Protein AF-A0A382W178-F1 (afdb_monomer)

Mean predicted aligned error: 4.25 Å

Organism: NCBI:txid408172

Secondary structure (DSSP, 8-state):
-HHHHHHT-S-EEEEESSSSS--HHHHHHHHHT--EEEEESS------HHHHTT-SEEEETTS-HHHHHHHHHTTTTHHHHHHHHHHHHHHH-TTTTTHHHHHHHHHHHHHH--

Radius of gyration: 17.02 Å; Cα contacts (8 Å, |Δi|>4): 133; chains: 1; bounding box: 50×25×44 Å

Solvent-accessible surface area (backbone atoms only — not comparable to full-atom values): 6722 Å² total; per-residue (Å²): 110,69,68,59,53,52,71,73,45,76,64,44,76,45,79,29,69,76,51,84,68,78,67,65,64,58,56,56,29,44,73,75,68,33,54,39,43,37,35,25,66,48,96,68,90,72,74,54,71,54,57,78,53,42,31,40,49,73,46,51,70,89,50,67,62,66,60,56,49,49,39,58,72,69,54,60,74,42,63,60,32,50,53,27,23,51,52,47,46,60,69,72,41,83,48,70,97,43,47,68,58,55,51,51,56,52,53,53,55,56,62,76,75,107

Nearest PDB structures (foldseek):
  3tyu-assembly1_A  TM=4.543E-01  e=2.601E+00  Yersinia pestis
  5jq9-assembly1_A  TM=4.495E-01  e=2.948E+00  Yersinia pestis KIM D27
  5u10-assembly1_A  TM=3.186E-01  e=1.152E+00  Escherichia coli CFT073
  3tzn-assembly1_A  TM=4.450E-01  e=4.865E+00  Yersinia pestis
  3tzf-assembly1_A  TM=3.150E-01  e=3.138E+00  Yersinia pestis

Sequence (114 aa):
PIKELLSNCDLHVSIAPDNFDASSVILEAMIIGRPTLNIQLQKNEIEFEFMKAGAIKTINYDSDIKEAIFDLISHHGTEELFNNSQNFLNKYMKNRGNAVKKLIDSIEDLMTRN

Structure (mmCIF, N/CA/C/O backbone):
data_AF-A0A382W178-F1
#
_entry.id   AF-A0A382W178-F1
#
loop_
_atom_site.group_PDB
_atom_site.id
_atom_site.type_symbol
_atom_site.label_atom_id
_atom_site.label_alt_id
_atom_site.label_comp_id
_atom_site.label_asym_id
_atom_site.label_entity_id
_atom_site.label_seq_id
_atom_site.pdbx_PDB_ins_code
_atom_site.Cartn_x
_atom_site.Cartn_y
_atom_site.Cartn_z
_atom_site.occupancy
_atom_site.B_iso_or_equiv
_atom_site.auth_seq_id
_atom_site.auth_comp_id
_atom_site.auth_asym_id
_atom_site.auth_atom_id
_atom_site.pdbx_PDB_model_num
ATOM 1 N N . PRO A 1 1 ? -3.828 -11.970 -12.666 1.00 80.31 1 PRO A N 1
ATOM 2 C CA . PRO A 1 1 ? -4.583 -12.276 -11.425 1.00 80.31 1 PRO A CA 1
ATOM 3 C C . PRO A 1 1 ? -4.581 -11.122 -10.407 1.00 80.31 1 PRO A C 1
ATOM 5 O O . PRO A 1 1 ? -5.599 -10.460 -10.290 1.00 80.31 1 PRO A O 1
ATOM 8 N N . ILE A 1 2 ? -3.460 -10.804 -9.738 1.00 89.19 2 ILE A N 1
ATOM 9 C CA . ILE A 1 2 ? -3.462 -9.790 -8.658 1.00 89.19 2 ILE A CA 1
ATOM 10 C C . ILE A 1 2 ? -3.746 -8.363 -9.146 1.00 89.19 2 ILE A C 1
ATOM 12 O O . ILE A 1 2 ? -4.534 -7.655 -8.534 1.00 89.19 2 ILE A O 1
ATOM 16 N N . LYS A 1 3 ? -3.182 -7.963 -10.295 1.00 91.94 3 LYS A N 1
ATOM 17 C CA . LYS A 1 3 ? -3.444 -6.646 -10.898 1.00 91.94 3 LYS A CA 1
ATOM 18 C C . LYS A 1 3 ? -4.936 -6.424 -11.149 1.00 91.94 3 LYS A C 1
ATOM 20 O O . LYS A 1 3 ? -5.444 -5.360 -10.847 1.00 91.94 3 LYS A O 1
ATOM 25 N N . GLU A 1 4 ? -5.620 -7.426 -11.691 1.00 95.12 4 GLU A N 1
ATOM 26 C CA . GLU A 1 4 ? -7.051 -7.352 -11.995 1.00 95.12 4 GLU A CA 1
ATOM 27 C C . GLU A 1 4 ? -7.896 -7.294 -10.718 1.00 95.12 4 GLU A C 1
ATOM 29 O O . GLU A 1 4 ? -8.790 -6.460 -10.623 1.00 95.12 4 GLU A O 1
ATOM 34 N N . LEU A 1 5 ? -7.554 -8.098 -9.704 1.00 95.19 5 LEU A N 1
ATOM 35 C CA . LEU A 1 5 ? -8.201 -8.037 -8.390 1.00 95.19 5 LEU A CA 1
ATOM 36 C C . LEU A 1 5 ? -8.058 -6.647 -7.759 1.00 95.19 5 LEU A C 1
ATOM 38 O O . LEU A 1 5 ? -9.050 -6.065 -7.337 1.00 95.19 5 LEU A O 1
ATOM 42 N N . LEU A 1 6 ? -6.846 -6.087 -7.761 1.00 95.88 6 LEU A N 1
ATOM 43 C CA . LEU A 1 6 ? -6.581 -4.748 -7.234 1.00 95.88 6 LEU A CA 1
ATOM 44 C C . LEU A 1 6 ? -7.250 -3.650 -8.074 1.00 95.88 6 LEU A C 1
ATOM 46 O O . LEU A 1 6 ? -7.733 -2.654 -7.544 1.00 95.88 6 LEU A O 1
ATOM 50 N N . SER A 1 7 ? -7.323 -3.805 -9.396 1.00 94.25 7 SER A N 1
ATOM 51 C CA . SER A 1 7 ? -8.055 -2.867 -10.251 1.00 94.25 7 SER A CA 1
ATOM 52 C C . SER A 1 7 ? -9.565 -2.896 -10.008 1.00 94.25 7 SER A C 1
ATOM 54 O O . SER A 1 7 ? -10.202 -1.880 -10.256 1.00 94.25 7 SER A O 1
ATOM 56 N N . ASN A 1 8 ? -10.119 -3.987 -9.480 1.00 94.81 8 ASN A N 1
ATOM 57 C CA . ASN A 1 8 ? -11.554 -4.141 -9.228 1.00 94.81 8 ASN A CA 1
ATOM 58 C C . ASN A 1 8 ? -11.954 -3.998 -7.747 1.00 94.81 8 ASN A C 1
ATOM 60 O O . ASN A 1 8 ? -13.128 -4.165 -7.434 1.00 94.81 8 ASN A O 1
ATOM 64 N N . CYS A 1 9 ? -11.017 -3.711 -6.836 1.00 93.38 9 CYS A N 1
ATOM 65 C CA . CYS A 1 9 ? -11.322 -3.502 -5.420 1.00 93.38 9 CYS A CA 1
ATOM 66 C C . CYS A 1 9 ? -11.367 -2.016 -5.042 1.00 93.38 9 CYS A C 1
ATOM 68 O O . CYS A 1 9 ? -10.599 -1.210 -5.571 1.00 93.38 9 CYS A O 1
ATOM 70 N N . ASP A 1 10 ? -12.187 -1.679 -4.047 1.00 93.25 10 ASP A N 1
ATOM 71 C CA . ASP A 1 10 ? -12.223 -0.338 -3.446 1.00 93.25 10 ASP A CA 1
ATOM 72 C C . ASP A 1 10 ? -11.141 -0.152 -2.373 1.00 93.25 10 ASP A C 1
ATOM 74 O O . ASP A 1 10 ? -10.574 0.928 -2.226 1.00 93.25 10 ASP A O 1
ATOM 78 N N . LEU A 1 11 ? -10.811 -1.228 -1.653 1.00 95.38 11 LEU A N 1
ATOM 79 C CA . LEU A 1 11 ? -9.864 -1.235 -0.542 1.00 95.38 11 LEU A CA 1
ATOM 80 C C . LEU A 1 11 ? -9.043 -2.525 -0.557 1.00 95.38 11 LEU A C 1
ATOM 82 O O . LEU A 1 11 ? -9.592 -3.625 -0.632 1.00 95.38 11 LEU A O 1
ATOM 86 N N . HIS A 1 12 ? -7.726 -2.389 -0.429 1.00 96.00 12 HIS A N 1
ATOM 87 C CA . HIS A 1 12 ? -6.840 -3.509 -0.141 1.00 96.00 12 HIS A CA 1
ATOM 88 C C . HIS A 1 12 ? -6.650 -3.635 1.378 1.00 96.00 12 HIS A C 1
ATOM 90 O O . HIS A 1 12 ? -6.275 -2.670 2.044 1.00 96.00 12 HIS A O 1
ATOM 96 N N . VAL A 1 13 ? -6.896 -4.824 1.931 1.00 96.56 13 VAL A N 1
ATOM 97 C CA . VAL A 1 13 ? -6.659 -5.120 3.350 1.00 96.56 13 VAL A CA 1
ATOM 98 C C . VAL A 1 13 ? -5.532 -6.137 3.466 1.00 96.56 13 VAL A C 1
ATOM 100 O O . VAL A 1 13 ? -5.636 -7.250 2.953 1.00 96.56 13 VAL A O 1
ATOM 103 N N . SER A 1 14 ? -4.469 -5.750 4.162 1.00 95.38 14 SER A N 1
ATOM 104 C CA . SER A 1 14 ? -3.344 -6.603 4.530 1.00 95.38 14 SER A CA 1
ATOM 105 C C . SER A 1 14 ? -3.444 -6.931 6.016 1.00 95.38 14 SER A C 1
ATOM 107 O O . SER A 1 14 ? -3.570 -6.031 6.842 1.00 95.38 14 SER A O 1
ATOM 109 N N . ILE A 1 15 ? -3.392 -8.213 6.368 1.00 95.06 15 ILE A N 1
ATOM 110 C CA . ILE A 1 15 ? -3.315 -8.663 7.761 1.00 95.06 15 ILE A CA 1
ATOM 111 C C . ILE A 1 15 ? -1.880 -9.127 7.983 1.00 95.06 15 ILE A C 1
ATOM 113 O O . ILE A 1 15 ? -1.444 -10.064 7.320 1.00 95.06 15 ILE A O 1
ATOM 117 N N . ALA A 1 16 ? -1.160 -8.462 8.882 1.00 92.62 16 ALA A N 1
ATOM 118 C CA . ALA A 1 16 ? 0.220 -8.759 9.238 1.00 92.62 16 ALA A CA 1
ATOM 119 C C . ALA A 1 16 ? 0.236 -9.560 10.555 1.00 92.62 16 ALA A C 1
ATOM 121 O O . ALA A 1 16 ? -0.004 -8.984 11.619 1.00 92.62 16 ALA A O 1
ATOM 122 N N . PRO A 1 17 ? 0.469 -10.887 10.519 1.00 90.06 17 PRO A N 1
ATOM 123 C CA . PRO A 1 17 ? 0.386 -11.714 11.720 1.00 90.06 17 PRO A CA 1
ATOM 124 C C . PRO A 1 17 ? 1.537 -11.452 12.688 1.00 90.06 17 PRO A C 1
ATOM 126 O O . PRO A 1 17 ? 1.307 -11.299 13.884 1.00 90.06 17 PRO A O 1
ATOM 129 N N . ASP A 1 18 ? 2.760 -11.347 12.161 1.00 86.50 18 ASP A N 1
ATOM 130 C CA . ASP A 1 18 ? 3.961 -11.157 12.977 1.00 86.50 18 ASP A CA 1
ATOM 131 C C . ASP A 1 18 ? 4.598 -9.766 12.811 1.00 86.50 18 ASP A C 1
ATOM 133 O O . ASP A 1 18 ? 5.477 -9.380 13.576 1.00 86.50 18 ASP A O 1
ATOM 137 N N . ASN A 1 19 ? 4.165 -8.996 11.807 1.00 83.56 19 ASN A N 1
ATOM 138 C CA . ASN A 1 19 ? 4.714 -7.691 11.404 1.00 83.56 19 ASN A CA 1
ATOM 139 C C . ASN A 1 19 ? 6.235 -7.651 11.132 1.00 83.56 19 ASN A C 1
ATOM 141 O O . ASN A 1 19 ? 6.799 -6.562 11.030 1.00 83.56 19 ASN A O 1
ATOM 145 N N . PHE A 1 20 ? 6.920 -8.796 11.046 1.00 84.69 20 PHE A N 1
ATOM 146 C CA . PHE A 1 20 ? 8.354 -8.842 10.729 1.00 84.69 20 PHE A CA 1
ATOM 147 C C . PHE A 1 20 ? 8.630 -8.625 9.242 1.00 84.69 20 PHE A C 1
ATOM 149 O O . PHE A 1 20 ? 9.730 -8.215 8.871 1.00 84.69 20 PHE A O 1
ATOM 156 N N . ASP A 1 21 ? 7.641 -8.878 8.393 1.00 84.81 21 ASP A N 1
ATOM 157 C CA . ASP A 1 21 ? 7.691 -8.688 6.956 1.00 84.81 21 ASP A CA 1
ATOM 158 C C . ASP A 1 21 ? 6.533 -7.812 6.462 1.00 84.81 21 ASP A C 1
ATOM 160 O O . ASP A 1 21 ? 5.509 -7.615 7.119 1.00 84.81 21 ASP A O 1
ATOM 164 N N . ALA A 1 22 ? 6.735 -7.238 5.280 1.00 86.38 22 ALA A N 1
ATOM 165 C CA . ALA A 1 22 ? 5.727 -6.472 4.574 1.00 86.38 22 ALA A CA 1
ATOM 166 C C . ALA A 1 22 ? 5.371 -7.202 3.280 1.00 86.38 22 ALA A C 1
ATOM 168 O O . ALA A 1 22 ? 6.250 -7.524 2.478 1.00 86.38 22 ALA A O 1
ATOM 169 N N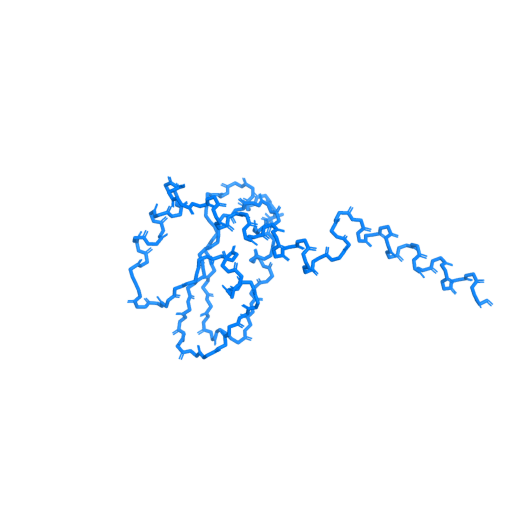 . SER A 1 23 ? 4.077 -7.425 3.054 1.00 91.00 23 SER A N 1
ATOM 170 C CA . SER A 1 23 ? 3.593 -7.995 1.798 1.00 91.00 23 SER A CA 1
ATOM 171 C C . SER A 1 23 ? 3.926 -7.070 0.626 1.00 91.00 23 SER A C 1
ATOM 173 O O . SER A 1 23 ? 3.612 -5.876 0.666 1.00 91.00 23 SER A O 1
ATOM 175 N N . SER A 1 24 ? 4.494 -7.614 -0.456 1.00 92.62 24 SER A N 1
ATOM 176 C CA . SER A 1 24 ? 4.722 -6.841 -1.687 1.00 92.62 24 SER A CA 1
ATOM 177 C C . SER A 1 24 ? 3.417 -6.293 -2.270 1.00 92.62 24 SER A C 1
ATOM 179 O O . SER A 1 24 ? 3.431 -5.223 -2.876 1.00 92.62 24 SER A O 1
ATOM 181 N N . VAL A 1 25 ? 2.280 -6.949 -1.982 1.00 95.62 25 VAL A N 1
ATOM 182 C CA . VAL A 1 25 ? 0.937 -6.552 -2.444 1.00 95.62 25 VAL A CA 1
ATOM 183 C C . VAL A 1 25 ? 0.566 -5.153 -1.973 1.00 95.62 25 VAL A C 1
ATOM 185 O O . VAL A 1 25 ? -0.160 -4.445 -2.666 1.00 95.62 25 VAL A O 1
ATOM 188 N N . ILE A 1 26 ? 1.143 -4.692 -0.861 1.00 96.19 26 ILE A N 1
ATOM 189 C CA . ILE A 1 26 ? 1.031 -3.302 -0.411 1.00 96.19 26 ILE A CA 1
ATOM 190 C C . ILE A 1 26 ? 1.619 -2.343 -1.462 1.00 96.19 26 ILE A C 1
ATOM 192 O O . ILE A 1 26 ? 0.982 -1.355 -1.825 1.00 96.19 26 ILE A O 1
ATOM 196 N N . LEU A 1 27 ? 2.806 -2.639 -2.002 1.00 95.50 27 LEU A N 1
ATOM 197 C CA . LEU A 1 27 ? 3.429 -1.838 -3.061 1.00 95.50 27 LEU A CA 1
ATOM 198 C C . LEU A 1 27 ? 2.627 -1.908 -4.363 1.00 95.50 27 LEU A C 1
ATOM 200 O O . LEU A 1 27 ? 2.422 -0.882 -5.013 1.00 95.50 27 LEU A O 1
ATOM 204 N N . GLU A 1 28 ? 2.152 -3.098 -4.741 1.00 95.44 28 GLU A N 1
ATOM 205 C CA . GLU A 1 28 ? 1.322 -3.268 -5.936 1.00 95.44 28 GLU A CA 1
ATOM 206 C C . GLU A 1 28 ? -0.010 -2.503 -5.834 1.00 95.44 28 GLU A C 1
ATOM 208 O O . GLU A 1 28 ? -0.421 -1.859 -6.803 1.00 95.44 28 GLU A O 1
ATOM 213 N N . ALA A 1 29 ? -0.649 -2.497 -4.660 1.00 96.19 29 ALA A N 1
ATOM 214 C CA . ALA A 1 29 ? -1.857 -1.719 -4.389 1.00 96.19 29 ALA A CA 1
ATOM 215 C C . ALA A 1 29 ? -1.594 -0.211 -4.512 1.00 96.19 29 ALA A C 1
ATOM 217 O O . ALA A 1 29 ? -2.339 0.484 -5.207 1.00 96.19 29 ALA A O 1
ATOM 218 N N . MET A 1 30 ? -0.490 0.286 -3.942 1.00 95.88 30 MET A N 1
ATOM 219 C CA . MET A 1 30 ? -0.083 1.688 -4.095 1.00 95.88 30 MET A CA 1
ATOM 220 C C . MET A 1 30 ? 0.198 2.057 -5.560 1.00 95.88 30 MET A C 1
ATOM 222 O O . MET A 1 30 ? -0.160 3.152 -5.997 1.00 95.88 30 MET A O 1
ATOM 226 N N . ILE A 1 31 ? 0.811 1.162 -6.349 1.00 94.94 31 ILE A N 1
ATOM 227 C CA . ILE A 1 31 ? 1.067 1.407 -7.780 1.00 94.94 31 ILE A CA 1
ATOM 228 C C . ILE A 1 31 ? -0.244 1.603 -8.546 1.00 94.94 31 ILE A C 1
ATOM 230 O O . ILE A 1 31 ? -0.296 2.446 -9.441 1.00 94.94 31 ILE A O 1
ATOM 234 N N . ILE A 1 32 ? -1.275 0.826 -8.205 1.00 94.38 32 ILE A N 1
ATOM 235 C CA . ILE A 1 32 ? -2.610 0.885 -8.823 1.00 94.38 32 ILE A CA 1
ATOM 236 C C . ILE A 1 32 ? -3.445 2.045 -8.250 1.00 94.38 32 ILE A C 1
ATOM 238 O O . ILE A 1 32 ? -4.457 2.419 -8.835 1.00 94.38 32 ILE A O 1
ATOM 242 N N . GLY A 1 33 ? -3.001 2.659 -7.151 1.00 93.56 33 GLY A N 1
ATOM 243 C CA . GLY A 1 33 ? -3.699 3.762 -6.496 1.00 93.56 33 GLY A CA 1
ATOM 244 C C . GLY A 1 33 ? -4.842 3.302 -5.596 1.00 93.56 33 GLY A C 1
ATOM 245 O O . GLY A 1 33 ? -5.802 4.042 -5.406 1.00 93.56 33 GLY A O 1
ATOM 246 N N . ARG A 1 34 ? -4.768 2.077 -5.062 1.00 94.00 34 ARG A N 1
ATOM 247 C CA . ARG A 1 34 ? -5.751 1.571 -4.100 1.00 94.00 34 ARG A CA 1
ATOM 248 C C . ARG A 1 34 ? -5.337 1.915 -2.673 1.00 94.00 34 ARG A C 1
ATOM 250 O O . ARG A 1 34 ? -4.184 1.650 -2.314 1.00 94.00 34 ARG A O 1
ATOM 257 N N . PRO A 1 35 ? -6.250 2.459 -1.843 1.00 95.69 35 PRO A N 1
ATOM 258 C CA . PRO A 1 35 ? -5.968 2.625 -0.427 1.00 95.69 35 PRO A CA 1
ATOM 259 C C . PRO A 1 35 ? -5.674 1.254 0.183 1.00 95.69 35 PRO A C 1
ATOM 261 O O . PRO A 1 35 ? -6.260 0.240 -0.207 1.00 95.69 35 PRO A O 1
ATOM 264 N N . THR A 1 36 ? -4.732 1.225 1.122 1.00 96.19 36 THR A N 1
ATOM 265 C CA . THR A 1 36 ? -4.369 0.010 1.851 1.00 96.19 36 THR A CA 1
ATOM 266 C C . THR A 1 36 ? -4.579 0.221 3.341 1.00 96.19 36 THR A C 1
ATOM 268 O O . THR A 1 36 ? -4.051 1.179 3.913 1.00 96.19 36 THR A O 1
ATOM 271 N N . LEU A 1 37 ? -5.319 -0.703 3.952 1.00 96.62 37 LEU A N 1
ATOM 272 C CA . LEU A 1 37 ? -5.382 -0.893 5.394 1.00 96.62 37 LEU A CA 1
ATOM 273 C C . LEU A 1 37 ? -4.476 -2.062 5.772 1.00 96.62 37 LEU A C 1
ATOM 275 O O . LEU A 1 37 ? -4.712 -3.190 5.346 1.00 96.62 37 LEU A O 1
ATOM 279 N N . ASN A 1 38 ? -3.454 -1.805 6.577 1.00 96.25 38 ASN A N 1
ATOM 280 C CA . ASN A 1 38 ? -2.625 -2.836 7.181 1.00 96.25 38 ASN A CA 1
ATOM 281 C C . ASN A 1 38 ? -3.033 -3.032 8.648 1.00 96.25 38 ASN A C 1
ATOM 283 O O . ASN A 1 38 ? -3.022 -2.080 9.428 1.00 96.25 38 ASN A O 1
ATOM 287 N N . ILE A 1 39 ? -3.402 -4.254 9.018 1.00 96.12 39 ILE A N 1
ATOM 288 C CA . ILE A 1 39 ? -3.822 -4.621 10.373 1.00 96.12 39 ILE A CA 1
ATOM 289 C C . ILE A 1 39 ? -2.714 -5.455 11.006 1.00 96.12 39 ILE A C 1
ATOM 291 O O . ILE A 1 39 ? -2.438 -6.564 10.551 1.00 96.12 39 ILE A O 1
ATOM 295 N N . GLN A 1 40 ? -2.096 -4.928 12.056 1.00 95.06 40 GLN A N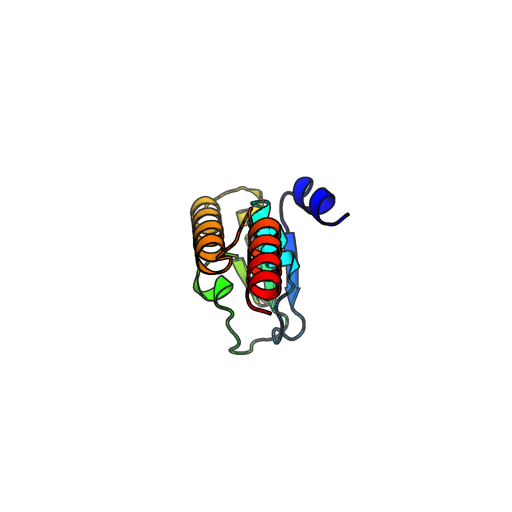 1
ATOM 296 C CA . GLN A 1 40 ? -1.025 -5.584 12.798 1.00 95.06 40 GLN A CA 1
ATOM 297 C C . GLN A 1 40 ? -1.603 -6.442 13.927 1.00 95.06 40 GLN A C 1
ATOM 299 O O . GLN A 1 40 ? -2.304 -5.930 14.805 1.00 95.06 40 GLN A O 1
ATOM 304 N N . LEU A 1 41 ? -1.318 -7.748 13.919 1.00 94.44 41 LEU A N 1
ATOM 305 C CA . LEU A 1 41 ? -1.785 -8.670 14.967 1.00 94.44 41 LEU A CA 1
ATOM 306 C C . LEU A 1 41 ? -0.846 -8.725 16.181 1.00 94.44 41 LEU A C 1
ATOM 308 O O . LEU A 1 41 ? -1.229 -9.225 17.238 1.00 94.44 41 LEU A O 1
ATOM 312 N N . GLN A 1 42 ? 0.356 -8.160 16.060 1.00 91.06 42 GLN A N 1
ATOM 313 C CA . GLN A 1 42 ? 1.295 -7.961 17.165 1.00 91.06 42 GLN A CA 1
ATOM 314 C C . GLN A 1 42 ? 1.568 -6.472 17.394 1.00 91.06 42 GLN A C 1
ATOM 316 O O . GLN A 1 42 ? 1.477 -5.665 16.475 1.00 91.06 42 GLN A O 1
ATOM 321 N N . LYS A 1 43 ? 1.933 -6.103 18.624 1.00 86.00 43 LYS A N 1
ATOM 322 C CA . LYS A 1 43 ? 2.357 -4.741 18.984 1.00 86.00 43 LYS A CA 1
ATOM 323 C C . LYS A 1 43 ? 3.877 -4.700 19.134 1.00 86.00 43 LYS A C 1
ATOM 325 O O . LYS A 1 43 ? 4.385 -4.634 20.250 1.00 86.00 43 LYS A O 1
ATOM 330 N N . ASN A 1 44 ? 4.594 -4.835 18.023 1.00 83.25 44 ASN A N 1
ATOM 331 C CA . ASN A 1 44 ? 6.049 -4.676 17.985 1.00 83.25 44 ASN A CA 1
ATOM 332 C C . ASN A 1 44 ? 6.433 -3.300 17.416 1.00 83.25 44 ASN A C 1
ATOM 334 O O . ASN A 1 44 ? 5.608 -2.600 16.839 1.00 83.25 44 ASN A O 1
ATOM 338 N N . GLU A 1 45 ? 7.691 -2.904 17.609 1.00 80.31 45 GLU A N 1
ATOM 339 C CA . GLU A 1 45 ? 8.204 -1.583 17.206 1.00 80.31 45 GLU A CA 1
ATOM 340 C C . GLU A 1 45 ? 8.705 -1.549 15.750 1.00 80.31 45 GLU A C 1
ATOM 342 O O . GLU A 1 45 ? 9.391 -0.613 15.339 1.00 80.31 45 GLU A O 1
ATOM 347 N N . ILE A 1 46 ? 8.408 -2.583 14.953 1.00 85.81 46 ILE A N 1
ATOM 348 C CA . ILE A 1 46 ? 8.857 -2.638 13.561 1.00 85.81 46 ILE A CA 1
ATOM 349 C C . ILE A 1 46 ? 7.982 -1.712 12.730 1.00 85.81 46 ILE A C 1
ATOM 351 O O . ILE A 1 46 ? 6.797 -1.957 12.509 1.00 85.81 46 ILE A O 1
ATOM 355 N N . GLU A 1 47 ? 8.610 -0.653 12.236 1.00 88.81 47 GLU A N 1
ATOM 356 C CA . GLU A 1 47 ? 7.960 0.350 11.415 1.00 88.81 47 GLU A CA 1
ATOM 357 C C . GLU A 1 47 ? 8.674 0.470 10.067 1.00 88.81 47 GLU A C 1
ATOM 359 O O . GLU A 1 47 ? 9.802 0.967 9.962 1.00 88.81 47 GLU A O 1
ATOM 364 N N . PHE A 1 48 ? 8.007 0.001 9.013 1.00 93.31 48 PHE A N 1
ATOM 365 C CA . PHE A 1 48 ? 8.516 0.114 7.653 1.00 93.31 48 PHE A CA 1
ATOM 366 C C . PHE A 1 48 ? 8.425 1.559 7.145 1.00 93.31 48 PHE A C 1
ATOM 368 O O . PHE A 1 48 ? 7.539 2.323 7.518 1.00 93.31 48 PHE A O 1
ATOM 375 N N . GLU A 1 49 ? 9.308 1.936 6.221 1.00 94.88 49 GLU A N 1
ATOM 376 C CA . GLU A 1 49 ? 9.383 3.311 5.702 1.00 94.88 49 GLU A CA 1
ATOM 377 C C . GLU A 1 49 ? 8.079 3.798 5.043 1.00 94.88 49 GLU A C 1
ATOM 379 O O . GLU A 1 49 ? 7.768 4.984 5.112 1.00 94.88 49 GLU A O 1
ATOM 384 N N . PHE A 1 50 ? 7.280 2.907 4.442 1.00 95.25 50 PHE A N 1
ATOM 385 C CA . PHE A 1 50 ? 5.961 3.274 3.907 1.00 95.25 50 PHE A CA 1
ATOM 386 C C . PHE A 1 50 ? 4.941 3.585 5.016 1.00 95.25 50 PHE A C 1
ATOM 388 O O . PHE A 1 50 ? 4.047 4.402 4.807 1.00 95.25 50 PHE A O 1
ATOM 395 N N . MET A 1 51 ? 5.078 2.974 6.199 1.00 95.12 51 MET A N 1
ATOM 396 C CA . MET A 1 51 ? 4.240 3.278 7.364 1.00 95.12 51 MET A CA 1
ATOM 397 C C . MET A 1 51 ? 4.601 4.658 7.909 1.00 95.12 51 MET A C 1
ATOM 399 O O . MET A 1 51 ? 3.721 5.506 8.031 1.00 95.12 51 MET A O 1
ATOM 403 N N . LYS A 1 52 ? 5.902 4.921 8.098 1.00 95.38 52 LYS A N 1
ATOM 404 C CA . LYS A 1 52 ? 6.427 6.237 8.511 1.00 95.38 52 LYS A CA 1
ATOM 405 C C . LYS A 1 52 ? 6.029 7.355 7.562 1.00 95.38 52 LYS A C 1
ATOM 407 O O . LYS A 1 52 ? 5.752 8.470 7.985 1.00 95.38 52 LYS A O 1
ATOM 412 N N . ALA A 1 53 ? 6.019 7.059 6.265 1.00 96.19 53 ALA A N 1
ATOM 413 C CA . ALA A 1 53 ? 5.623 8.009 5.237 1.00 96.19 53 ALA A CA 1
ATOM 414 C C . ALA A 1 53 ? 4.112 8.287 5.220 1.00 96.19 53 ALA A C 1
ATOM 416 O O . ALA A 1 53 ? 3.679 9.103 4.414 1.00 96.19 53 ALA A O 1
ATOM 417 N N . GLY A 1 54 ? 3.301 7.591 6.028 1.00 96.12 54 GLY A N 1
ATOM 418 C CA . GLY A 1 54 ? 1.845 7.689 5.964 1.00 96.12 54 GLY A CA 1
ATOM 419 C C . GLY A 1 54 ? 1.298 7.288 4.593 1.00 96.12 54 GLY A C 1
ATOM 420 O O . GLY A 1 54 ? 0.298 7.840 4.149 1.00 96.12 54 GLY A O 1
ATOM 421 N N . ALA A 1 55 ? 1.984 6.380 3.888 1.00 97.00 55 ALA A N 1
ATOM 422 C CA . ALA A 1 55 ? 1.612 5.931 2.545 1.0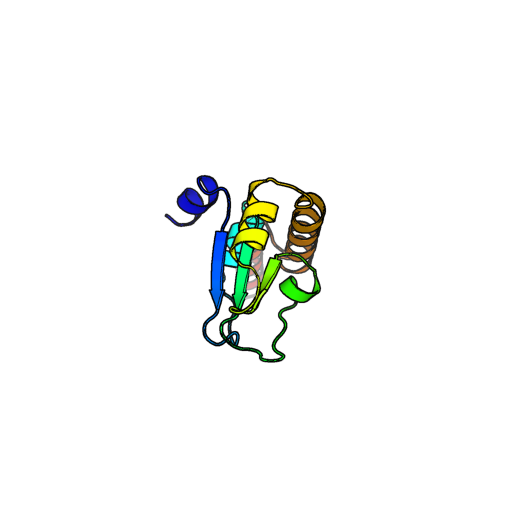0 97.00 55 ALA A CA 1
ATOM 423 C C . ALA A 1 55 ? 0.458 4.915 2.555 1.00 97.00 55 ALA A C 1
ATOM 425 O O . ALA A 1 55 ? -0.163 4.666 1.522 1.00 97.00 55 ALA A O 1
ATOM 426 N N . ILE A 1 56 ? 0.186 4.323 3.720 1.00 96.06 56 ILE A N 1
ATOM 427 C CA . ILE A 1 56 ? -0.928 3.412 3.986 1.00 96.06 56 ILE A CA 1
ATOM 428 C C . ILE A 1 56 ? -1.492 3.688 5.382 1.00 96.06 56 ILE A C 1
ATOM 430 O O . ILE A 1 56 ? -0.806 4.255 6.235 1.00 96.06 56 ILE A O 1
ATOM 434 N N . LYS A 1 57 ? -2.720 3.235 5.646 1.00 96.00 57 LYS A N 1
ATOM 435 C CA . LYS A 1 57 ? -3.282 3.252 6.997 1.00 96.00 57 LYS A CA 1
ATOM 436 C C . LYS A 1 57 ? -2.825 1.986 7.707 1.00 96.00 57 LYS A C 1
ATOM 438 O O . LYS A 1 57 ? -3.106 0.893 7.228 1.00 96.00 57 LYS A O 1
ATOM 443 N N . THR A 1 58 ? -2.143 2.124 8.840 1.00 95.06 58 THR A N 1
ATOM 444 C CA . THR A 1 58 ? -1.792 0.981 9.695 1.00 95.06 58 THR A CA 1
ATOM 445 C C . THR A 1 58 ? -2.479 1.109 11.045 1.00 95.06 58 THR A C 1
ATOM 447 O O . THR A 1 58 ? -2.489 2.193 11.626 1.00 95.06 58 THR A O 1
ATOM 450 N N . ILE A 1 59 ? -3.080 0.019 11.517 1.00 95.31 59 ILE A N 1
ATOM 451 C CA . ILE A 1 59 ? -3.751 -0.072 12.818 1.00 95.31 59 ILE A CA 1
ATOM 452 C C . ILE A 1 59 ? -3.377 -1.380 13.516 1.00 95.31 59 ILE A C 1
ATOM 454 O O . ILE A 1 59 ? -2.994 -2.351 12.863 1.00 95.31 59 ILE A O 1
ATOM 458 N N . ASN A 1 60 ? -3.546 -1.424 14.835 1.00 95.06 60 ASN A N 1
ATOM 459 C CA . ASN A 1 60 ? -3.452 -2.670 15.593 1.00 95.06 60 ASN A CA 1
ATOM 460 C C . ASN A 1 60 ? -4.789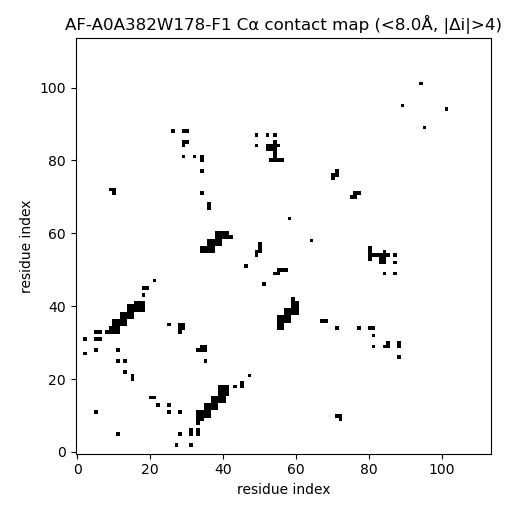 -3.421 15.556 1.00 95.06 60 ASN A C 1
ATOM 462 O O . ASN A 1 60 ? -5.849 -2.812 15.400 1.00 95.06 60 ASN A O 1
ATOM 466 N N . TYR A 1 61 ? -4.750 -4.738 15.750 1.00 94.88 61 TYR A N 1
ATOM 467 C CA . TYR A 1 61 ? -5.934 -5.608 15.754 1.00 94.88 61 TYR A CA 1
ATOM 468 C C . TYR A 1 61 ? -7.020 -5.217 16.771 1.00 94.88 61 TYR A C 1
ATOM 470 O O . TYR A 1 61 ? -8.173 -5.608 16.610 1.00 94.88 61 TYR A O 1
ATOM 478 N N . ASP A 1 62 ? -6.656 -4.478 17.820 1.00 95.44 62 ASP A N 1
ATOM 479 C CA . ASP A 1 62 ? -7.543 -4.009 18.886 1.00 95.44 62 ASP A CA 1
ATOM 480 C C . ASP A 1 62 ? -8.047 -2.569 18.681 1.00 95.44 62 ASP A C 1
ATOM 482 O O . ASP A 1 62 ? -8.671 -1.995 19.571 1.00 95.44 62 ASP A O 1
ATOM 486 N N . SER A 1 63 ? -7.788 -1.982 17.510 1.00 96.50 63 SER A N 1
ATOM 487 C CA . SER A 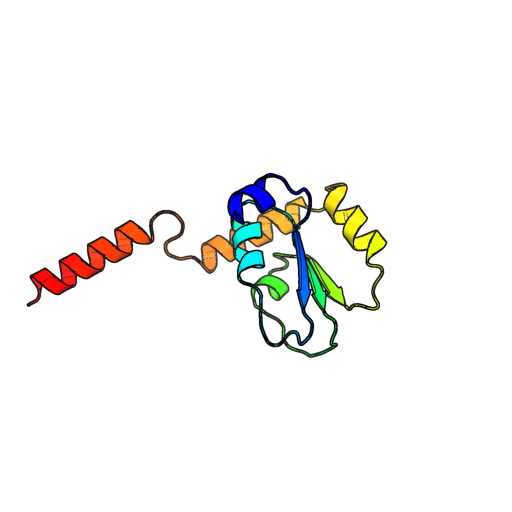1 63 ? -8.359 -0.695 17.087 1.00 96.50 63 SER A CA 1
ATOM 488 C C . SER A 1 63 ? -9.781 -0.866 16.526 1.00 96.50 63 SER A C 1
ATOM 490 O O . SER A 1 63 ? -10.215 -1.984 16.243 1.00 96.50 63 SER A O 1
ATOM 492 N N . ASP A 1 64 ? -10.506 0.236 16.294 1.00 97.44 64 ASP A N 1
ATOM 493 C CA . ASP A 1 64 ? -11.793 0.181 15.587 1.00 97.44 64 ASP A CA 1
ATOM 494 C C . ASP A 1 64 ? -11.583 -0.071 14.082 1.00 97.44 64 ASP A C 1
ATOM 496 O O . ASP A 1 64 ? -11.437 0.835 13.260 1.00 97.44 64 ASP A O 1
ATOM 500 N N . ILE A 1 65 ? -11.541 -1.354 13.718 1.00 96.56 65 ILE A N 1
ATOM 501 C CA . ILE A 1 65 ? -11.364 -1.796 12.330 1.00 96.56 65 ILE A CA 1
ATOM 502 C C . ILE A 1 65 ? -12.534 -1.330 11.449 1.00 96.56 65 ILE A C 1
ATOM 504 O O . ILE A 1 65 ? -12.331 -1.057 10.266 1.00 96.56 65 ILE A O 1
ATOM 508 N N . LYS A 1 66 ? -13.759 -1.238 11.989 1.00 9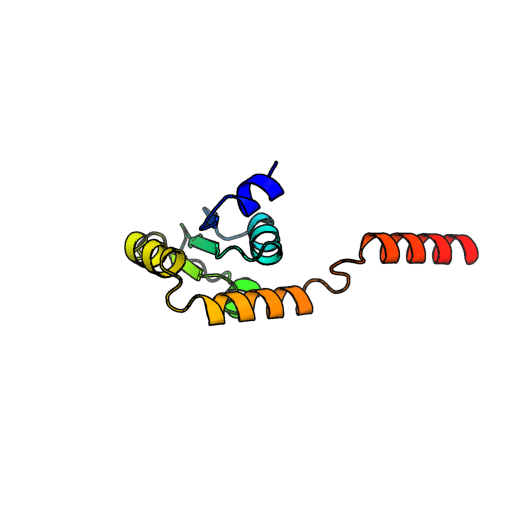6.12 66 LYS A N 1
ATOM 509 C CA . LYS A 1 66 ? -14.938 -0.855 11.197 1.00 96.12 66 LYS A CA 1
ATOM 510 C C . LYS A 1 66 ? -14.866 0.609 10.802 1.00 96.12 66 LYS A C 1
ATOM 512 O O . LYS A 1 66 ? -15.097 0.917 9.635 1.00 96.12 66 LYS A O 1
ATOM 517 N N . GLU A 1 67 ? -14.522 1.474 11.750 1.00 95.38 67 GLU A N 1
ATOM 518 C CA . GLU A 1 67 ? -14.295 2.896 11.497 1.00 95.38 67 GLU A CA 1
ATOM 519 C C . GLU A 1 67 ? -13.168 3.086 10.473 1.00 95.38 67 GLU A C 1
ATOM 521 O O . GLU A 1 67 ? -13.371 3.733 9.449 1.00 95.38 67 GLU A O 1
ATOM 526 N N . ALA A 1 68 ? -12.032 2.401 10.652 1.00 95.12 68 ALA A N 1
ATOM 527 C CA . ALA A 1 68 ? -10.909 2.489 9.718 1.00 95.12 68 ALA A CA 1
ATOM 528 C C . ALA A 1 68 ? -11.264 2.047 8.285 1.00 95.12 68 ALA A C 1
ATOM 530 O O . ALA A 1 68 ? -10.805 2.656 7.318 1.00 95.12 68 ALA A O 1
ATOM 531 N N . ILE A 1 69 ? -12.072 0.992 8.127 1.00 95.69 69 ILE A N 1
ATOM 532 C CA . ILE A 1 69 ? -12.579 0.579 6.811 1.00 95.69 69 ILE A CA 1
ATOM 533 C C . ILE A 1 69 ? -13.510 1.653 6.243 1.00 95.69 69 ILE A C 1
ATOM 535 O O . ILE A 1 69 ? -13.3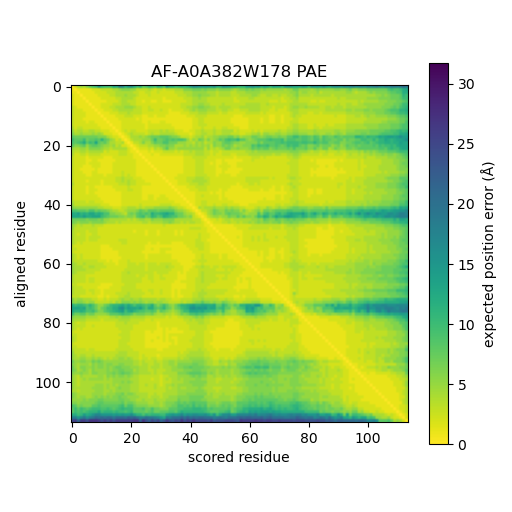67 2.007 5.074 1.00 95.69 69 ILE A O 1
ATOM 539 N N . PHE A 1 70 ? -14.443 2.171 7.049 1.00 94.56 70 PHE A N 1
ATOM 540 C CA . PHE A 1 70 ? -15.424 3.168 6.620 1.00 94.56 70 PHE A CA 1
ATOM 541 C C . PHE A 1 70 ? -14.761 4.465 6.132 1.00 94.56 70 PHE A C 1
ATOM 543 O O . PHE A 1 70 ? -15.112 4.967 5.062 1.00 94.56 70 PHE A O 1
ATOM 550 N N . ASP A 1 71 ? -13.758 4.963 6.851 1.00 92.75 71 ASP A N 1
ATOM 551 C CA . ASP A 1 71 ? -12.991 6.152 6.463 1.00 92.75 71 ASP A CA 1
ATOM 552 C C . ASP A 1 71 ? -12.331 5.976 5.090 1.00 92.75 71 ASP A C 1
ATOM 554 O O . ASP A 1 71 ? -12.409 6.851 4.226 1.00 92.75 71 ASP A O 1
ATOM 558 N N . LEU A 1 72 ? -11.729 4.808 4.849 1.00 94.12 72 LEU A N 1
ATOM 559 C CA . LEU A 1 72 ? -11.014 4.534 3.604 1.00 94.12 72 LEU A CA 1
ATOM 560 C C . LEU A 1 72 ? -11.956 4.352 2.407 1.00 94.12 72 LEU A C 1
ATOM 562 O O . LEU A 1 72 ? -11.666 4.869 1.330 1.00 94.12 72 LEU A O 1
ATOM 566 N N . ILE A 1 73 ? -13.082 3.648 2.567 1.00 92.19 73 ILE A N 1
ATOM 567 C CA . ILE A 1 73 ? -14.040 3.431 1.463 1.00 92.19 73 ILE A CA 1
ATOM 568 C C . ILE A 1 73 ? -14.882 4.676 1.164 1.00 92.19 73 ILE A C 1
ATOM 570 O O . ILE A 1 73 ? -15.302 4.884 0.026 1.00 92.19 73 ILE A O 1
ATOM 574 N N . SER A 1 74 ? -15.126 5.525 2.166 1.00 89.31 74 SER A N 1
ATOM 575 C CA . SER A 1 74 ? -15.865 6.780 1.990 1.00 89.31 74 SER A CA 1
ATOM 576 C C . SER A 1 74 ? -15.021 7.878 1.332 1.00 89.31 74 SER A C 1
ATOM 578 O O . SER A 1 74 ? -15.547 8.948 1.036 1.00 89.31 74 SER A O 1
ATOM 580 N N . HIS A 1 75 ? -13.736 7.604 1.059 1.00 78.19 75 HIS A N 1
ATOM 581 C CA . HIS A 1 75 ? -12.758 8.536 0.486 1.00 78.19 75 HIS A CA 1
ATOM 582 C C . HIS A 1 75 ? -12.568 9.820 1.316 1.00 78.19 75 HIS A C 1
ATOM 584 O O . HIS A 1 75 ? -11.997 10.808 0.844 1.00 78.19 75 HIS A O 1
ATOM 590 N N . HIS A 1 76 ?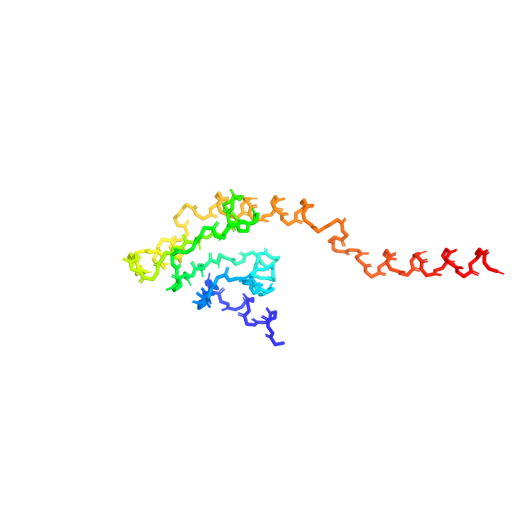 -13.011 9.820 2.576 1.00 76.38 76 HIS A N 1
ATOM 591 C CA . HIS A 1 76 ? -12.783 10.924 3.493 1.00 76.38 76 HIS A CA 1
ATOM 592 C C . HIS A 1 76 ? -11.311 10.934 3.919 1.00 76.38 76 HIS A C 1
ATOM 594 O O . HIS A 1 76 ? -10.834 10.040 4.609 1.00 76.38 76 HIS A O 1
ATOM 600 N N . GLY A 1 77 ? -10.566 11.956 3.489 1.00 70.06 77 GLY A N 1
ATOM 601 C CA . GLY A 1 77 ? -9.161 12.128 3.877 1.00 70.06 77 GLY A CA 1
ATOM 602 C C . GLY A 1 77 ? -8.172 11.181 3.184 1.00 70.06 77 GLY A C 1
ATOM 603 O O . GLY A 1 77 ? -7.003 11.141 3.559 1.00 70.06 77 GLY A O 1
ATOM 604 N N . THR A 1 78 ? -8.586 10.446 2.144 1.00 85.38 78 THR A N 1
ATOM 605 C CA . THR A 1 78 ? -7.689 9.534 1.405 1.00 85.38 78 THR A CA 1
ATOM 606 C C . THR A 1 78 ? -6.749 10.247 0.430 1.00 85.38 78 THR A C 1
ATOM 608 O O . THR A 1 78 ? -5.844 9.618 -0.111 1.00 85.38 78 THR A O 1
ATOM 611 N N . GLU A 1 79 ? -6.936 11.545 0.186 1.00 91.31 79 GLU A N 1
ATOM 612 C CA . GLU A 1 79 ? -6.085 12.324 -0.723 1.00 91.31 79 GLU A CA 1
ATOM 613 C C . GLU A 1 79 ? -4.646 12.439 -0.201 1.00 91.31 79 GLU A C 1
ATOM 615 O O . GLU A 1 79 ? -3.694 12.185 -0.939 1.00 91.31 79 GLU A O 1
ATOM 620 N N . GLU A 1 80 ? -4.477 12.739 1.089 1.00 94.06 80 GLU A N 1
ATOM 621 C CA . GLU A 1 80 ? -3.158 12.781 1.725 1.00 94.06 80 GLU A CA 1
ATOM 622 C C . GLU A 1 80 ? -2.488 11.401 1.692 1.00 94.06 80 GLU A C 1
ATOM 624 O O . GLU A 1 80 ? -1.334 11.280 1.281 1.00 94.06 80 GLU A O 1
ATOM 629 N N . LEU A 1 81 ? -3.244 10.348 2.019 1.00 94.94 81 LEU A N 1
ATOM 630 C CA . LEU A 1 81 ? -2.796 8.957 1.941 1.00 94.94 81 LEU A CA 1
ATOM 631 C C . LEU A 1 81 ? -2.289 8.604 0.533 1.00 94.94 81 LEU A C 1
ATOM 633 O O . LEU A 1 81 ? -1.206 8.039 0.367 1.00 94.94 81 LEU A O 1
ATOM 637 N N . PHE A 1 82 ? -3.055 8.970 -0.496 1.00 95.56 82 PHE A N 1
ATOM 638 C CA . PHE A 1 82 ? -2.693 8.736 -1.888 1.00 95.56 82 PHE A CA 1
ATOM 639 C C . PHE A 1 82 ? -1.428 9.507 -2.275 1.00 95.56 82 PHE A C 1
ATOM 641 O O . PHE A 1 82 ? -0.502 8.914 -2.835 1.00 95.56 82 PHE A O 1
ATOM 648 N N . ASN A 1 83 ? -1.339 10.791 -1.933 1.00 96.62 83 ASN A N 1
ATOM 649 C CA . ASN A 1 83 ? -0.167 11.617 -2.223 1.00 96.62 83 ASN A CA 1
ATOM 650 C C . ASN A 1 83 ? 1.094 11.055 -1.555 1.00 96.62 83 ASN A C 1
ATOM 652 O O . ASN A 1 83 ? 2.130 10.901 -2.207 1.00 96.62 83 ASN A O 1
ATOM 656 N N . ASN A 1 8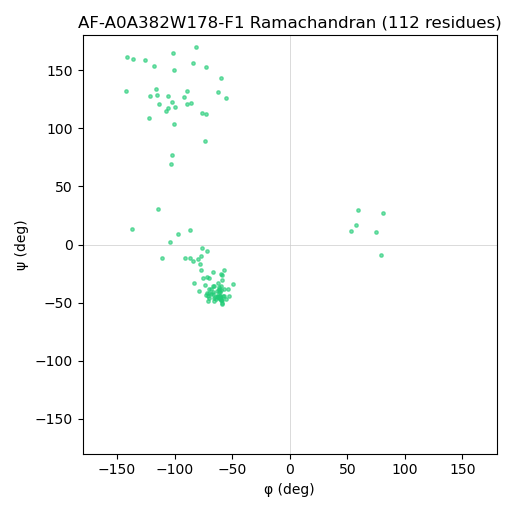4 ? 0.991 10.656 -0.289 1.00 97.56 84 ASN A N 1
ATOM 657 C CA . ASN A 1 84 ? 2.070 10.008 0.448 1.00 97.56 84 ASN A CA 1
ATOM 658 C C . ASN A 1 84 ? 2.486 8.682 -0.198 1.00 97.56 84 ASN A C 1
ATOM 660 O O . ASN A 1 84 ? 3.682 8.424 -0.350 1.00 97.56 84 ASN A O 1
ATOM 664 N N . SER A 1 85 ? 1.523 7.881 -0.668 1.00 96.94 85 SER A N 1
ATOM 665 C CA . SER A 1 85 ? 1.804 6.639 -1.396 1.00 96.94 85 SER A CA 1
ATOM 666 C C . SER A 1 85 ? 2.603 6.879 -2.677 1.00 96.94 85 SER A C 1
ATOM 668 O O . SER A 1 85 ? 3.615 6.215 -2.915 1.00 96.94 85 SER A O 1
ATOM 670 N N . GLN A 1 86 ? 2.220 7.874 -3.482 1.00 96.56 86 GLN A N 1
ATOM 671 C CA . GLN A 1 86 ? 2.922 8.170 -4.729 1.00 96.56 86 GLN A CA 1
ATOM 672 C C . GLN A 1 86 ? 4.307 8.766 -4.463 1.00 96.56 86 GLN A C 1
ATOM 674 O O . GLN A 1 86 ? 5.268 8.388 -5.136 1.00 96.56 86 GLN A O 1
ATOM 679 N N . ASN A 1 87 ? 4.442 9.622 -3.448 1.00 96.56 87 ASN A N 1
ATOM 680 C CA . ASN A 1 87 ? 5.730 10.165 -3.017 1.00 96.56 87 ASN A CA 1
ATOM 681 C C . ASN A 1 87 ? 6.680 9.060 -2.542 1.00 96.56 87 ASN A C 1
ATOM 683 O O . ASN A 1 87 ? 7.838 9.013 -2.970 1.00 96.56 87 ASN A O 1
ATOM 687 N N . PHE A 1 88 ? 6.185 8.135 -1.716 1.00 97.25 88 PHE A N 1
ATOM 688 C CA . PHE A 1 88 ? 6.949 6.974 -1.275 1.00 97.25 88 PHE A CA 1
ATOM 689 C C . PHE A 1 88 ? 7.401 6.124 -2.467 1.00 97.25 88 PHE A C 1
ATOM 691 O O . PHE A 1 88 ? 8.591 5.838 -2.595 1.00 97.25 88 PHE A O 1
ATOM 698 N N . LEU A 1 89 ? 6.489 5.776 -3.382 1.00 96.06 89 LEU A N 1
ATOM 699 C CA . LEU A 1 89 ? 6.817 4.978 -4.565 1.00 96.06 89 LEU A CA 1
ATOM 700 C C . LEU A 1 89 ? 7.855 5.657 -5.460 1.00 96.06 89 LEU A C 1
ATOM 702 O O . LEU A 1 89 ? 8.757 4.986 -5.950 1.00 96.06 89 LEU A O 1
ATOM 706 N N . ASN A 1 90 ? 7.764 6.971 -5.660 1.00 94.25 90 ASN A N 1
ATOM 707 C CA . ASN A 1 90 ? 8.724 7.711 -6.481 1.00 94.25 90 ASN A CA 1
ATOM 708 C C . ASN A 1 90 ? 10.127 7.722 -5.857 1.00 94.25 90 ASN A C 1
ATOM 710 O O . ASN A 1 90 ? 11.120 7.635 -6.578 1.00 94.25 90 ASN A O 1
ATOM 714 N N . LYS A 1 91 ? 10.217 7.779 -4.523 1.00 94.25 91 LYS A N 1
ATOM 715 C CA . LYS A 1 91 ? 11.487 7.673 -3.792 1.00 94.25 91 LYS A CA 1
ATOM 716 C C . LYS A 1 91 ? 12.037 6.242 -3.801 1.00 94.25 91 LYS A C 1
ATOM 718 O O . LYS A 1 91 ? 13.236 6.049 -3.988 1.00 94.25 91 LYS A O 1
ATOM 723 N N . TYR A 1 92 ? 11.177 5.250 -3.583 1.00 94.25 92 TYR A N 1
ATOM 724 C CA . TYR A 1 92 ? 11.563 3.848 -3.415 1.00 94.25 92 TYR A CA 1
ATOM 725 C C . TYR A 1 92 ? 11.870 3.153 -4.754 1.00 94.25 92 TYR A C 1
ATOM 727 O O . TYR A 1 92 ? 12.833 2.398 -4.867 1.00 94.25 92 TYR A O 1
ATOM 735 N N . MET A 1 93 ? 11.090 3.430 -5.803 1.00 92.75 93 MET A N 1
ATOM 736 C CA . MET A 1 93 ? 11.178 2.760 -7.105 1.00 92.75 93 MET A CA 1
ATOM 737 C C . MET A 1 93 ? 11.907 3.612 -8.148 1.00 92.75 93 MET A C 1
ATOM 739 O O . MET A 1 93 ? 11.301 4.154 -9.073 1.00 92.75 93 MET A O 1
ATOM 743 N N . LYS A 1 94 ? 13.241 3.657 -8.055 1.00 89.88 94 LYS A N 1
ATOM 744 C CA . LYS A 1 94 ? 14.121 4.447 -8.944 1.00 89.88 94 LYS A CA 1
ATOM 745 C C . LYS A 1 94 ? 13.852 4.273 -10.450 1.00 89.88 94 LYS A C 1
ATOM 747 O O . LYS A 1 94 ? 14.027 5.216 -11.213 1.00 89.88 94 LYS A O 1
ATOM 752 N N . ASN A 1 95 ? 13.443 3.075 -10.874 1.00 91.81 95 ASN A N 1
ATOM 753 C CA . ASN A 1 95 ? 13.207 2.724 -12.281 1.00 91.81 95 ASN A CA 1
ATOM 754 C C . ASN A 1 95 ? 11.722 2.419 -12.578 1.00 91.81 95 ASN A C 1
ATOM 756 O O . ASN A 1 95 ? 11.402 1.574 -13.422 1.00 91.81 95 ASN A O 1
ATOM 760 N N . ARG A 1 96 ? 10.786 3.047 -11.850 1.00 87.50 96 ARG A N 1
ATOM 761 C CA . ARG A 1 96 ? 9.340 2.855 -12.061 1.00 87.50 96 ARG A CA 1
ATOM 762 C C . ARG A 1 96 ? 8.977 3.148 -13.524 1.00 87.50 96 ARG A C 1
ATOM 764 O O . ARG A 1 96 ? 9.316 4.195 -14.062 1.00 87.50 96 ARG A O 1
ATOM 771 N N . GLY A 1 97 ? 8.314 2.196 -14.182 1.00 88.12 97 GLY A N 1
ATOM 772 C CA . GLY A 1 97 ? 7.889 2.313 -15.584 1.00 88.12 97 GLY A CA 1
ATOM 773 C C . GLY A 1 97 ? 8.972 2.062 -16.644 1.00 88.12 97 GLY A C 1
ATOM 774 O O . GLY A 1 97 ? 8.634 1.937 -17.816 1.00 88.12 97 GLY A O 1
ATOM 775 N N . ASN A 1 98 ? 10.253 1.935 -16.275 1.00 93.88 98 ASN A N 1
ATOM 776 C CA . ASN A 1 98 ? 11.346 1.677 -17.226 1.00 93.88 98 ASN A CA 1
ATOM 777 C C . ASN A 1 98 ? 12.367 0.625 -16.748 1.00 93.88 98 ASN A C 1
ATOM 779 O O . ASN A 1 98 ? 13.428 0.483 -17.356 1.00 93.88 98 ASN A O 1
ATOM 783 N N . ALA A 1 99 ? 12.040 -0.137 -15.699 1.00 93.56 99 ALA A N 1
ATOM 784 C CA . ALA A 1 99 ? 12.920 -1.140 -15.100 1.00 93.56 99 ALA A CA 1
ATOM 785 C C . ALA A 1 99 ? 13.471 -2.153 -16.115 1.00 93.56 99 ALA A C 1
ATOM 787 O O . ALA A 1 99 ? 14.669 -2.415 -16.117 1.00 93.56 99 ALA A O 1
ATOM 788 N N . VAL A 1 100 ? 12.625 -2.663 -17.020 1.00 94.81 100 VAL A N 1
ATOM 789 C CA . VAL A 1 100 ? 13.048 -3.609 -18.069 1.00 94.81 100 VAL A CA 1
ATOM 790 C C . VAL A 1 100 ? 14.056 -2.968 -19.018 1.00 94.81 100 VAL A C 1
ATOM 792 O O . VAL A 1 100 ? 15.085 -3.567 -19.306 1.00 94.81 100 VAL A O 1
ATOM 795 N N . LYS A 1 101 ? 13.808 -1.728 -19.454 1.00 97.00 101 LYS A N 1
ATOM 796 C CA . LYS A 1 101 ? 14.754 -1.000 -20.305 1.00 97.00 101 LYS A CA 1
ATOM 797 C C . LYS A 1 101 ? 16.097 -0.825 -19.595 1.00 97.00 101 LYS A C 1
ATOM 799 O O . LYS A 1 101 ? 17.126 -1.153 -20.160 1.00 97.00 101 LYS A O 1
ATOM 804 N N . LYS A 1 102 ? 16.084 -0.385 -18.332 1.00 96.44 102 LYS A N 1
ATOM 805 C CA . LYS A 1 102 ? 17.310 -0.227 -17.533 1.00 96.44 102 LYS A CA 1
ATOM 806 C C . LYS A 1 102 ? 18.077 -1.531 -17.351 1.00 96.44 102 LYS A C 1
ATOM 808 O O . LYS A 1 102 ? 19.305 -1.503 -17.328 1.00 96.44 102 LYS A O 1
ATOM 813 N N . LEU A 1 103 ? 17.369 -2.650 -17.226 1.00 96.31 103 LEU A N 1
ATOM 814 C CA . LEU A 1 103 ? 17.989 -3.966 -17.173 1.00 96.31 103 LEU A CA 1
ATOM 815 C C . LEU A 1 103 ? 18.673 -4.311 -18.504 1.00 96.31 103 LEU A C 1
ATOM 817 O O . LEU A 1 103 ? 19.837 -4.693 -18.483 1.00 96.31 103 LEU A O 1
ATOM 821 N N . ILE A 1 104 ? 17.985 -4.129 -19.636 1.00 97.50 104 ILE A N 1
ATOM 822 C CA . ILE A 1 104 ? 18.543 -4.373 -20.977 1.00 97.50 104 ILE A CA 1
ATOM 823 C C . ILE A 1 104 ? 19.780 -3.500 -21.216 1.00 97.50 104 ILE A C 1
ATOM 825 O O . ILE A 1 104 ? 20.842 -4.045 -21.504 1.00 97.50 104 ILE A O 1
ATOM 829 N N . ASP A 1 105 ? 19.676 -2.185 -20.982 1.00 96.75 105 ASP A N 1
ATOM 830 C CA . ASP A 1 105 ? 20.787 -1.232 -21.127 1.00 96.75 105 ASP A CA 1
ATOM 831 C C . ASP A 1 105 ? 22.024 -1.689 -20.314 1.00 96.75 105 ASP A C 1
ATOM 833 O O . ASP A 1 105 ? 23.164 -1.559 -20.756 1.00 96.75 105 ASP A O 1
ATOM 837 N N . SER A 1 106 ? 21.805 -2.252 -19.117 1.00 96.25 106 SER A N 1
ATOM 838 C CA . SER A 1 106 ? 22.885 -2.726 -18.236 1.00 96.25 106 SER A CA 1
ATOM 839 C C . SER A 1 106 ? 23.534 -4.021 -18.735 1.00 96.25 106 SER A C 1
ATOM 841 O O . SER A 1 106 ? 24.735 -4.213 -18.558 1.00 96.25 106 SER A O 1
ATOM 843 N N . ILE A 1 107 ? 22.759 -4.919 -19.350 1.00 97.12 107 ILE A N 1
ATOM 844 C CA . ILE A 1 107 ? 23.278 -6.160 -19.942 1.00 97.12 107 ILE A CA 1
ATOM 845 C C . ILE A 1 107 ? 24.107 -5.835 -21.193 1.00 97.12 107 ILE A C 1
ATOM 847 O O . ILE A 1 107 ? 25.191 -6.387 -21.363 1.00 97.12 107 ILE A O 1
ATOM 851 N N . GLU A 1 108 ? 23.648 -4.908 -22.036 1.00 97.00 108 GLU A N 1
ATOM 852 C CA . GLU A 1 108 ? 24.383 -4.448 -23.225 1.00 97.00 108 GLU A CA 1
ATOM 853 C C . GLU A 1 108 ? 25.720 -3.778 -22.868 1.00 97.00 108 GLU A C 1
ATOM 855 O O . GLU A 1 108 ? 26.755 -4.097 -23.459 1.00 97.00 108 GLU A O 1
ATOM 860 N N . ASP A 1 109 ? 25.738 -2.913 -21.850 1.00 96.56 109 ASP A N 1
ATOM 861 C CA . ASP A 1 109 ? 26.969 -2.291 -21.338 1.00 96.56 109 ASP A CA 1
ATOM 862 C C . ASP A 1 109 ? 27.965 -3.335 -20.791 1.00 96.56 109 ASP A C 1
ATOM 864 O O . ASP A 1 109 ? 29.168 -3.222 -21.009 1.00 96.56 109 ASP A O 1
ATOM 868 N N . LEU A 1 110 ? 27.490 -4.406 -20.144 1.00 95.94 110 LEU A N 1
ATOM 869 C CA . LEU A 1 110 ? 28.354 -5.510 -19.701 1.00 95.94 110 LEU A CA 1
ATOM 870 C C . LEU A 1 110 ? 28.933 -6.321 -20.868 1.00 95.94 110 LEU A C 1
ATOM 872 O O . LEU A 1 110 ? 30.087 -6.739 -20.807 1.00 95.94 110 LEU A O 1
ATOM 876 N N . MET A 1 111 ? 28.152 -6.551 -21.926 1.00 93.62 111 MET A N 1
ATOM 877 C CA . MET A 1 111 ? 28.599 -7.308 -23.101 1.00 93.62 111 MET A CA 1
ATOM 878 C C . MET A 1 111 ? 29.602 -6.537 -23.962 1.00 93.62 111 MET A C 1
ATOM 880 O O . MET A 1 111 ? 30.423 -7.159 -24.619 1.00 93.62 111 MET A O 1
ATOM 884 N N . THR A 1 112 ? 29.546 -5.203 -23.964 1.00 91.88 112 THR A N 1
ATOM 885 C CA . THR A 1 112 ? 30.458 -4.345 -24.747 1.00 91.88 112 THR A CA 1
ATOM 886 C C . THR A 1 112 ? 31.790 -4.057 -24.051 1.00 91.88 112 THR A C 1
ATOM 888 O O . THR A 1 112 ? 32.723 -3.576 -24.693 1.00 91.88 112 THR A O 1
ATOM 891 N N . ARG A 1 113 ? 31.892 -4.334 -22.745 1.00 81.88 113 ARG A N 1
ATOM 892 C CA . ARG A 1 113 ? 33.124 -4.182 -21.948 1.00 81.88 113 ARG A CA 1
ATOM 893 C C . ARG A 1 113 ? 33.991 -5.445 -21.889 1.00 81.88 113 ARG A C 1
ATOM 895 O O . ARG A 1 113 ? 35.119 -5.350 -21.408 1.00 81.88 113 ARG A O 1
ATOM 902 N N . ASN A 1 114 ? 33.466 -6.587 -22.335 1.00 55.62 114 ASN A N 1
ATOM 903 C CA . ASN A 1 114 ? 34.176 -7.865 -22.467 1.00 55.62 114 ASN A CA 1
ATOM 904 C C . ASN A 1 114 ? 34.613 -8.094 -23.916 1.00 55.62 114 ASN A C 1
ATOM 906 O O . ASN A 1 114 ? 35.625 -8.804 -24.102 1.00 55.62 114 ASN A O 1
#

pLDDT: mean 92.69, std 6.04, range [55.62, 97.56]

Foldseek 3Di:
DLLVVLLPDQEAEAEAAQLPDDDCSLLSNLVSLHAYEYEYADDDPDDDPLNVLLLHHYDYPPDPPVVVVCCSSVVPPCVSNSVSSVVVCVVPPVQVPHVVVVVVVVVVVVVVVD